Protein AF-J0Q5C5-F1 (afdb_monomer_lite)

pLDDT: mean 94.49, std 5.98, range [61.62, 98.81]

Structure (mmCIF, N/CA/C/O backbone):
data_AF-J0Q5C5-F1
#
_entry.id   AF-J0Q5C5-F1
#
loop_
_atom_site.group_PDB
_atom_site.id
_atom_site.type_symbol
_atom_site.label_atom_id
_atom_site.label_alt_id
_atom_site.label_comp_id
_atom_site.label_asym_id
_atom_site.label_entity_id
_atom_site.label_seq_id
_atom_site.pdbx_PDB_ins_code
_atom_site.Cartn_x
_atom_site.Cartn_y
_atom_site.Cartn_z
_atom_site.occupancy
_atom_site.B_iso_or_equiv
_atom_site.auth_seq_id
_atom_site.auth_comp_id
_atom_site.auth_asym_id
_atom_site.auth_atom_id
_atom_site.pdbx_PDB_model_num
ATOM 1 N N . MET A 1 1 ? -4.356 -4.052 9.124 1.00 96.94 1 MET A N 1
ATOM 2 C CA . MET A 1 1 ? -3.502 -2.857 9.315 1.00 96.94 1 MET A CA 1
ATOM 3 C C . MET A 1 1 ? -2.881 -2.734 10.706 1.00 96.94 1 MET A C 1
ATOM 5 O O . MET A 1 1 ? -1.663 -2.665 10.764 1.00 96.94 1 MET A O 1
ATOM 9 N N . LYS A 1 2 ? -3.628 -2.801 11.826 1.00 97.38 2 LYS A N 1
ATOM 10 C CA . LYS A 1 2 ? -3.072 -2.690 13.205 1.00 97.38 2 LYS A CA 1
ATOM 11 C C . LYS A 1 2 ? -1.843 -3.565 13.509 1.00 97.38 2 LYS A C 1
ATOM 13 O O . LYS A 1 2 ? -0.962 -3.167 14.256 1.00 97.38 2 LYS A O 1
ATOM 18 N N . THR A 1 3 ? -1.766 -4.752 12.915 1.00 97.62 3 THR A N 1
ATOM 19 C CA . THR A 1 3 ? -0.645 -5.694 13.076 1.00 97.62 3 THR A CA 1
ATOM 20 C C . THR A 1 3 ? 0.430 -5.552 11.986 1.00 97.62 3 THR A C 1
ATOM 22 O O . THR A 1 3 ? 1.167 -6.498 11.736 1.00 97.62 3 THR A O 1
ATOM 25 N N . GLY A 1 4 ? 0.454 -4.441 11.245 1.00 98.00 4 GLY A N 1
ATOM 26 C CA . GLY A 1 4 ? 1.375 -4.200 10.126 1.00 98.00 4 GLY A CA 1
ATOM 27 C C . GLY A 1 4 ? 1.037 -4.923 8.818 1.00 98.00 4 GLY A C 1
ATOM 28 O O . GLY A 1 4 ? 1.776 -4.821 7.845 1.00 98.00 4 GLY A O 1
ATOM 29 N N . ARG A 1 5 ? -0.089 -5.640 8.760 1.00 98.25 5 ARG A N 1
ATOM 30 C CA . ARG A 1 5 ? -0.580 -6.261 7.520 1.00 98.25 5 ARG A CA 1
ATOM 31 C C . ARG A 1 5 ? -1.420 -5.276 6.714 1.00 98.25 5 ARG A C 1
ATOM 33 O O . ARG A 1 5 ? -2.272 -4.603 7.308 1.00 98.25 5 ARG A O 1
ATOM 40 N N . ALA A 1 6 ? -1.226 -5.254 5.399 1.00 98.38 6 ALA A N 1
ATOM 41 C CA . ALA A 1 6 ? -2.082 -4.528 4.466 1.00 98.38 6 ALA A CA 1
ATOM 42 C C . ALA A 1 6 ? -3.567 -4.892 4.671 1.00 98.38 6 ALA A C 1
ATOM 44 O O . ALA A 1 6 ? -3.870 -5.999 5.138 1.00 98.38 6 ALA A O 1
ATOM 45 N N . PRO A 1 7 ? -4.503 -3.971 4.392 1.00 98.12 7 PRO A N 1
ATOM 46 C CA . PRO A 1 7 ? -5.903 -4.341 4.248 1.00 98.12 7 PRO A CA 1
ATOM 47 C C . PRO A 1 7 ? -6.077 -5.227 3.007 1.00 98.12 7 PRO A C 1
ATOM 49 O O . PRO A 1 7 ? -5.210 -5.258 2.132 1.00 98.12 7 PRO A O 1
ATOM 52 N N . LEU A 1 8 ? -7.187 -5.958 2.957 1.00 98.38 8 LEU A N 1
ATOM 53 C CA . LEU A 1 8 ? -7.561 -6.744 1.786 1.00 98.38 8 LEU A CA 1
ATOM 54 C C . LEU A 1 8 ? -8.511 -5.923 0.912 1.00 98.38 8 LEU A C 1
ATOM 56 O O . LEU A 1 8 ? -9.338 -5.176 1.439 1.00 98.38 8 LEU A O 1
ATOM 60 N N . ASP A 1 9 ? -8.365 -6.049 -0.401 1.00 97.25 9 ASP A N 1
ATOM 61 C CA . ASP A 1 9 ? -9.315 -5.529 -1.376 1.00 97.25 9 ASP A CA 1
ATOM 62 C C . ASP A 1 9 ? -10.573 -6.414 -1.471 1.00 97.25 9 ASP A C 1
ATOM 64 O O . ASP A 1 9 ? -10.744 -7.385 -0.726 1.00 97.25 9 ASP A O 1
ATOM 68 N N . ALA A 1 10 ? -11.480 -6.057 -2.385 1.00 97.19 10 ALA A N 1
ATOM 69 C CA . ALA A 1 10 ? -12.725 -6.788 -2.614 1.00 97.19 10 ALA A CA 1
ATOM 70 C C . ALA A 1 10 ? -12.507 -8.232 -3.111 1.00 97.19 10 ALA A C 1
ATOM 72 O O . ALA A 1 10 ? -13.387 -9.069 -2.924 1.00 97.19 10 ALA A O 1
ATOM 73 N N . ASP A 1 11 ? -11.331 -8.535 -3.671 1.00 96.25 11 ASP A N 1
ATOM 74 C CA . ASP A 1 11 ? -10.942 -9.866 -4.147 1.00 96.25 11 ASP A CA 1
ATOM 75 C C . ASP A 1 11 ? -10.155 -10.660 -3.090 1.00 96.25 11 ASP A C 1
ATOM 77 O O . ASP A 1 11 ? -9.553 -11.695 -3.392 1.00 96.25 11 ASP A O 1
ATOM 81 N N . ASN A 1 12 ? -10.136 -10.186 -1.839 1.00 97.62 12 ASN A N 1
ATOM 82 C CA . ASN A 1 12 ? -9.397 -10.784 -0.730 1.00 97.62 12 ASN A CA 1
ATOM 83 C C . ASN A 1 12 ? -7.870 -10.815 -0.959 1.00 97.62 12 ASN A C 1
ATOM 85 O O . ASN A 1 12 ? -7.164 -11.653 -0.385 1.00 97.62 12 ASN A O 1
ATOM 89 N N . ARG A 1 13 ? -7.341 -9.896 -1.779 1.00 98.31 13 ARG A N 1
ATOM 90 C CA . ARG A 1 13 ? -5.902 -9.718 -2.012 1.00 98.31 13 ARG A CA 1
ATOM 91 C C . ARG A 1 13 ? -5.362 -8.543 -1.196 1.00 98.31 13 ARG A C 1
ATOM 93 O O . ARG A 1 13 ? -6.073 -7.563 -0.993 1.00 98.31 13 ARG A O 1
ATOM 100 N N . PRO A 1 14 ? -4.113 -8.600 -0.708 1.00 98.31 14 PRO A N 1
ATOM 101 C CA . PRO A 1 14 ? -3.502 -7.462 -0.030 1.00 98.31 14 PRO A CA 1
ATOM 102 C C . PRO A 1 14 ? -3.427 -6.232 -0.942 1.00 98.31 14 PRO A C 1
ATOM 104 O O . PRO A 1 14 ? -2.978 -6.342 -2.081 1.00 98.31 14 PRO A O 1
ATOM 107 N N . ILE A 1 15 ? -3.792 -5.060 -0.419 1.00 98.62 15 ILE A N 1
ATOM 108 C CA . ILE A 1 15 ? -3.451 -3.783 -1.056 1.00 98.62 15 ILE A CA 1
ATOM 109 C C . ILE A 1 15 ? -1.927 -3.645 -1.102 1.00 98.62 15 ILE A C 1
ATOM 111 O O . ILE A 1 15 ? -1.225 -3.900 -0.116 1.00 98.62 15 ILE A O 1
ATOM 115 N N . GLU A 1 16 ? -1.419 -3.221 -2.251 1.00 98.25 16 GLU A N 1
ATOM 116 C CA . GLU A 1 16 ? 0.001 -3.078 -2.529 1.00 98.25 16 GLU A CA 1
ATOM 117 C C . GLU A 1 16 ? 0.442 -1.616 -2.436 1.00 98.25 16 GLU A C 1
ATOM 119 O O . GLU A 1 16 ? -0.342 -0.686 -2.617 1.00 98.25 16 GLU A O 1
ATOM 124 N N . LEU A 1 17 ? 1.721 -1.422 -2.119 1.00 97.75 17 LEU A N 1
ATOM 125 C CA . LEU A 1 17 ? 2.361 -0.113 -2.042 1.00 97.75 17 LEU A CA 1
ATOM 126 C C . LEU A 1 17 ? 3.257 0.063 -3.267 1.00 97.75 17 LEU A C 1
ATOM 128 O O . LEU A 1 17 ? 4.317 -0.557 -3.359 1.00 97.75 17 LEU A O 1
ATOM 132 N N . HIS A 1 18 ? 2.818 0.898 -4.200 1.00 96.75 18 HIS A N 1
ATOM 133 C CA . HIS A 1 18 ? 3.521 1.188 -5.441 1.00 96.75 18 HIS A CA 1
ATOM 134 C C . HIS A 1 18 ? 4.403 2.437 -5.293 1.00 96.75 18 HIS A C 1
ATOM 136 O O . HIS A 1 18 ? 3.939 3.470 -4.814 1.00 96.75 18 HIS A O 1
ATOM 142 N N . HIS A 1 19 ? 5.666 2.356 -5.723 1.00 95.31 19 HIS A N 1
ATOM 143 C CA . HIS A 1 19 ? 6.585 3.500 -5.744 1.00 95.31 19 HIS A CA 1
ATOM 144 C C . HIS A 1 19 ? 6.430 4.277 -7.049 1.00 95.31 19 HIS A C 1
ATOM 146 O O . HIS A 1 19 ? 6.913 3.834 -8.089 1.00 95.31 19 HIS A O 1
ATOM 152 N N . MET A 1 20 ? 5.853 5.476 -6.970 1.00 94.00 20 MET A N 1
ATOM 153 C CA . MET A 1 20 ? 5.510 6.287 -8.147 1.00 94.00 20 MET A CA 1
ATOM 154 C C . MET A 1 20 ? 6.731 6.697 -8.982 1.00 94.00 20 MET A C 1
ATOM 156 O O . MET A 1 20 ? 6.642 6.844 -10.194 1.00 94.00 20 MET A O 1
ATOM 160 N N . LEU A 1 21 ? 7.875 6.905 -8.322 1.00 92.38 21 LEU A N 1
ATOM 161 C CA . LEU A 1 21 ? 9.135 7.316 -8.956 1.00 92.38 21 LEU A CA 1
ATOM 162 C C . LEU A 1 21 ? 10.184 6.199 -8.977 1.00 92.38 21 LEU A C 1
ATOM 164 O O . LEU A 1 21 ? 11.316 6.436 -9.380 1.00 92.38 21 LEU A O 1
ATOM 168 N N . GLN A 1 22 ? 9.833 5.000 -8.498 1.00 90.12 22 GLN A N 1
ATOM 169 C CA . GLN A 1 22 ? 10.731 3.839 -8.419 1.00 90.12 22 GLN A CA 1
ATOM 170 C C . GLN A 1 22 ? 12.086 4.082 -7.732 1.00 90.12 22 GLN A C 1
ATOM 172 O O . GLN A 1 22 ? 13.073 3.395 -8.002 1.00 90.12 22 GLN A O 1
ATOM 177 N N . ILE A 1 23 ? 12.115 5.037 -6.809 1.00 90.56 23 ILE A N 1
ATOM 178 C CA . ILE A 1 23 ? 13.239 5.324 -5.920 1.00 90.56 23 ILE A CA 1
ATOM 179 C C . ILE A 1 23 ? 12.818 5.051 -4.480 1.00 90.56 23 ILE A C 1
ATOM 181 O O . ILE A 1 23 ? 11.632 5.138 -4.156 1.00 90.56 23 ILE A O 1
ATOM 185 N N . HIS A 1 24 ? 13.794 4.753 -3.626 1.00 87.50 24 HIS A N 1
ATOM 186 C CA . HIS A 1 24 ? 13.565 4.370 -2.234 1.00 87.50 24 HIS A CA 1
ATOM 187 C C . HIS A 1 24 ? 12.679 5.355 -1.447 1.00 87.50 24 HIS A C 1
ATOM 189 O O . HIS A 1 24 ? 11.675 4.944 -0.875 1.00 87.50 24 HIS A O 1
ATOM 195 N N . ASP A 1 25 ? 13.001 6.651 -1.488 1.00 87.44 25 ASP A N 1
ATOM 196 C CA . ASP A 1 25 ? 12.317 7.693 -0.702 1.00 87.44 25 ASP A CA 1
ATOM 197 C C . ASP A 1 25 ? 11.222 8.432 -1.498 1.00 87.44 25 ASP A C 1
ATOM 199 O O . ASP A 1 25 ? 10.878 9.582 -1.218 1.00 87.44 25 ASP A O 1
ATOM 203 N N . GLY A 1 26 ? 10.696 7.791 -2.545 1.00 90.50 26 GLY A N 1
ATOM 204 C CA . GLY A 1 26 ? 9.691 8.375 -3.429 1.00 90.50 26 GLY A CA 1
ATOM 205 C C . GLY A 1 26 ? 8.260 8.318 -2.870 1.00 90.50 26 GLY A C 1
ATOM 206 O O . GLY A 1 26 ? 7.970 7.560 -1.943 1.00 90.50 26 GLY A O 1
ATOM 207 N N . PRO A 1 27 ? 7.319 9.076 -3.465 1.00 94.94 27 PRO A N 1
ATOM 208 C CA . PRO A 1 27 ? 5.900 8.958 -3.143 1.00 94.94 27 PRO A CA 1
ATOM 209 C C . PRO A 1 27 ? 5.372 7.531 -3.350 1.00 94.94 27 PRO A C 1
ATOM 211 O O . PRO A 1 27 ? 5.705 6.870 -4.339 1.00 94.94 27 PRO A O 1
ATOM 214 N N . ILE A 1 28 ? 4.498 7.094 -2.439 1.00 97.06 28 ILE A N 1
ATOM 215 C CA . ILE A 1 28 ? 3.846 5.779 -2.462 1.00 97.06 28 ILE A CA 1
ATOM 216 C C . ILE A 1 28 ? 2.354 5.931 -2.760 1.00 97.06 28 ILE A C 1
ATOM 218 O O . ILE A 1 28 ? 1.678 6.751 -2.136 1.00 97.06 28 ILE A O 1
ATOM 222 N N . ALA A 1 29 ? 1.837 5.085 -3.648 1.00 97.56 29 ALA A N 1
ATOM 223 C CA . ALA A 1 29 ? 0.408 4.892 -3.861 1.00 97.56 29 ALA A CA 1
ATOM 224 C C . ALA A 1 29 ? -0.054 3.536 -3.309 1.00 97.56 29 ALA A C 1
ATOM 226 O O . ALA A 1 29 ? 0.614 2.520 -3.488 1.00 97.56 29 ALA A O 1
ATOM 227 N N . GLU A 1 30 ? -1.213 3.524 -2.653 1.00 98.25 30 GLU A N 1
ATOM 228 C CA . GLU A 1 30 ? -1.929 2.296 -2.299 1.00 98.25 30 GLU A CA 1
ATOM 229 C C . GLU A 1 30 ? -2.750 1.851 -3.518 1.00 98.25 30 GLU A C 1
ATOM 231 O O . GLU A 1 30 ? -3.618 2.596 -3.974 1.00 98.25 30 GLU A O 1
ATOM 236 N N . VAL A 1 31 ? -2.475 0.664 -4.061 1.00 98.31 31 VAL A N 1
ATOM 237 C CA . VAL A 1 31 ? -3.140 0.131 -5.264 1.00 98.31 31 VAL A CA 1
ATOM 238 C C . VAL A 1 31 ? -3.592 -1.311 -5.051 1.00 98.31 31 VAL A C 1
ATOM 240 O O . VAL A 1 31 ? -3.042 -2.029 -4.217 1.00 98.31 31 VAL A O 1
ATOM 243 N N . THR A 1 32 ? -4.601 -1.761 -5.796 1.00 98.50 32 THR A N 1
ATOM 244 C CA . THR A 1 32 ? -4.968 -3.183 -5.782 1.00 98.50 32 THR A CA 1
ATOM 245 C C . THR A 1 32 ? -3.908 -4.004 -6.507 1.00 98.50 32 THR A C 1
ATOM 247 O O . THR A 1 32 ? -3.263 -3.526 -7.443 1.00 98.50 32 THR A O 1
ATOM 250 N N . ASN A 1 33 ? -3.765 -5.269 -6.115 1.00 97.88 33 ASN A N 1
ATOM 251 C CA . ASN A 1 33 ? -2.885 -6.201 -6.816 1.00 97.88 33 ASN A CA 1
ATOM 252 C C . ASN A 1 33 ? -3.306 -6.374 -8.290 1.00 97.88 33 ASN A C 1
ATOM 254 O O . ASN A 1 33 ? -2.455 -6.453 -9.173 1.00 97.88 33 ASN A O 1
ATOM 258 N N . ALA A 1 34 ? -4.615 -6.374 -8.576 1.00 97.88 34 ALA A N 1
ATOM 259 C CA . ALA A 1 34 ? -5.124 -6.435 -9.946 1.00 97.88 34 ALA A CA 1
ATOM 260 C C . ALA A 1 34 ? -4.648 -5.237 -10.785 1.00 97.88 34 ALA A C 1
ATOM 262 O O . ALA A 1 34 ? -4.068 -5.434 -11.850 1.00 97.88 34 ALA A O 1
ATOM 263 N N . PHE A 1 35 ? -4.798 -4.012 -10.265 1.00 98.25 35 PHE A N 1
ATOM 264 C CA . PHE A 1 35 ? -4.336 -2.796 -10.937 1.00 98.25 35 PHE A CA 1
ATOM 265 C C . PHE A 1 35 ? -2.820 -2.813 -11.161 1.00 98.25 35 PHE A C 1
ATOM 267 O O . PHE A 1 35 ? -2.349 -2.499 -12.253 1.00 98.25 35 PHE A O 1
ATOM 274 N N . HIS A 1 36 ? -2.051 -3.203 -10.140 1.00 97.19 36 HIS A N 1
ATOM 275 C CA . HIS A 1 36 ? -0.593 -3.223 -10.225 1.00 97.19 36 HIS A CA 1
ATOM 276 C C . HIS A 1 36 ? -0.094 -4.168 -11.325 1.00 97.19 36 HIS A C 1
ATOM 278 O O . HIS A 1 36 ? 0.834 -3.825 -12.055 1.00 97.19 36 HIS A O 1
ATOM 284 N N . ASN A 1 37 ? -0.741 -5.327 -11.477 1.00 96.12 37 ASN A N 1
ATOM 285 C CA . ASN A 1 37 ? -0.399 -6.304 -12.506 1.00 96.12 37 ASN A CA 1
ATOM 286 C C . ASN A 1 37 ? -0.890 -5.893 -13.900 1.00 96.12 37 ASN A C 1
ATOM 288 O O . ASN A 1 37 ? -0.119 -5.964 -14.856 1.00 96.12 37 ASN A O 1
ATOM 292 N N . GLU A 1 38 ? -2.146 -5.457 -14.026 1.00 97.50 38 GLU A N 1
ATOM 293 C CA . GLU A 1 38 ? -2.748 -5.075 -15.312 1.00 97.50 38 GLU A CA 1
ATOM 294 C C . GLU A 1 38 ? -1.990 -3.916 -15.965 1.00 97.50 38 GLU A C 1
ATOM 296 O O . GLU A 1 38 ? -1.662 -3.967 -17.150 1.00 97.50 38 GLU A O 1
ATOM 301 N N . TYR A 1 39 ? -1.642 -2.901 -15.175 1.00 96.69 39 TYR A N 1
ATOM 302 C CA . TYR A 1 39 ? -0.997 -1.686 -15.665 1.00 96.69 39 TYR A CA 1
ATOM 303 C C . TYR A 1 39 ? 0.515 -1.673 -15.434 1.00 96.69 39 TYR A C 1
ATOM 305 O O . TYR A 1 39 ? 1.131 -0.612 -15.526 1.00 96.69 39 TYR A O 1
ATOM 313 N N . ASN A 1 40 ? 1.133 -2.830 -15.165 1.00 93.31 40 ASN A N 1
ATOM 314 C CA . ASN A 1 40 ? 2.541 -2.940 -14.779 1.00 93.31 40 ASN A CA 1
ATOM 315 C C . ASN A 1 40 ? 3.483 -2.150 -15.707 1.00 93.31 40 ASN A C 1
ATOM 317 O O . ASN A 1 40 ? 4.326 -1.406 -15.221 1.00 93.31 40 ASN A O 1
ATOM 321 N N . SER A 1 41 ? 3.330 -2.261 -17.028 1.00 92.25 41 SER A N 1
ATOM 322 C CA . SER A 1 41 ? 4.182 -1.556 -18.002 1.00 92.25 41 SER A CA 1
ATOM 323 C C . SER A 1 41 ? 3.963 -0.041 -18.060 1.00 92.25 41 SER A C 1
ATOM 325 O O . SER A 1 41 ? 4.829 0.675 -18.550 1.00 92.25 41 SER A O 1
ATOM 327 N N . VAL A 1 42 ? 2.814 0.446 -17.590 1.00 94.31 42 VAL A N 1
ATOM 328 C CA . VAL A 1 42 ? 2.447 1.868 -17.605 1.00 94.31 42 VAL A CA 1
ATOM 329 C C . VAL A 1 42 ? 2.939 2.566 -16.341 1.00 94.31 42 VAL A C 1
ATOM 331 O O . VAL A 1 42 ? 3.433 3.687 -16.408 1.00 94.31 42 VAL A O 1
ATOM 334 N N . ILE A 1 43 ? 2.807 1.912 -15.186 1.00 94.38 43 ILE A N 1
ATOM 335 C CA . ILE A 1 43 ? 3.110 2.523 -13.883 1.00 94.38 43 ILE A CA 1
ATOM 336 C C . ILE A 1 43 ? 4.572 2.344 -13.459 1.00 94.38 43 ILE A C 1
ATOM 338 O O . ILE A 1 43 ? 5.045 3.039 -12.565 1.00 94.38 43 ILE A O 1
ATOM 342 N N . HIS A 1 44 ? 5.317 1.445 -14.106 1.00 92.50 44 HIS A N 1
ATOM 343 C CA . HIS A 1 44 ? 6.745 1.276 -13.862 1.00 92.50 44 HIS A CA 1
ATOM 344 C C . HIS A 1 44 ? 7.577 2.097 -14.859 1.00 92.50 44 HIS A C 1
ATOM 346 O O . HIS A 1 44 ? 7.774 1.684 -15.997 1.00 92.50 44 HIS A O 1
ATOM 352 N N . ILE A 1 45 ? 8.070 3.261 -14.418 1.00 90.25 45 ILE A N 1
ATOM 353 C CA . ILE A 1 45 ? 8.751 4.238 -15.288 1.00 90.25 45 ILE A CA 1
ATOM 354 C C . ILE A 1 45 ? 10.160 3.822 -15.747 1.00 90.25 45 ILE A C 1
ATOM 356 O O . ILE A 1 45 ? 10.596 4.250 -16.815 1.00 90.25 45 ILE A O 1
ATOM 360 N N . ASN A 1 46 ? 10.877 2.999 -14.977 1.00 87.81 46 ASN A N 1
ATOM 361 C CA . ASN A 1 46 ? 12.189 2.488 -15.366 1.00 87.81 46 ASN A CA 1
ATOM 362 C C . ASN A 1 46 ? 12.033 1.182 -16.152 1.00 87.81 46 ASN A C 1
ATOM 364 O O . ASN A 1 46 ? 11.206 0.333 -15.805 1.00 87.81 46 ASN A O 1
ATOM 368 N N . PRO A 1 47 ? 12.872 0.964 -17.177 1.00 81.50 47 PRO A N 1
ATOM 369 C CA . PRO A 1 47 ? 12.889 -0.293 -17.900 1.00 81.50 47 PRO A CA 1
ATOM 370 C C . PRO A 1 47 ? 13.422 -1.424 -17.012 1.00 81.50 47 PRO A C 1
ATOM 372 O O . PRO A 1 47 ? 14.305 -1.226 -16.177 1.00 81.50 47 PRO A O 1
ATOM 375 N N . ASN A 1 48 ? 12.957 -2.650 -17.272 1.00 77.12 48 ASN A N 1
ATOM 376 C CA . ASN A 1 48 ? 13.347 -3.861 -16.529 1.00 77.12 48 ASN A CA 1
ATOM 377 C C . ASN A 1 48 ? 14.857 -4.177 -16.578 1.00 77.12 48 ASN A C 1
ATOM 379 O O . ASN A 1 48 ? 15.336 -5.035 -15.841 1.00 77.12 48 ASN A O 1
ATOM 383 N N . THR A 1 49 ? 15.612 -3.503 -17.446 1.00 83.69 49 THR A N 1
ATOM 384 C CA . THR A 1 49 ? 17.070 -3.622 -17.571 1.00 83.69 49 THR A CA 1
ATOM 385 C C . THR A 1 49 ? 17.842 -2.768 -16.562 1.00 83.69 49 THR A C 1
ATOM 387 O O . THR A 1 49 ? 19.046 -2.958 -16.417 1.00 83.69 49 THR A O 1
ATOM 390 N N . MET A 1 50 ? 17.182 -1.839 -15.860 1.00 78.44 50 MET A N 1
ATOM 391 C CA . MET A 1 50 ? 17.829 -0.798 -15.048 1.00 78.44 50 MET A CA 1
ATOM 392 C C . MET A 1 50 ? 17.873 -1.112 -13.544 1.00 78.44 50 MET A C 1
ATOM 394 O O . MET A 1 50 ? 17.985 -0.203 -12.728 1.00 78.44 50 MET A O 1
ATOM 398 N N . GLY A 1 51 ? 17.782 -2.389 -13.160 1.00 78.81 51 GLY A N 1
ATOM 399 C CA . GLY A 1 51 ? 17.769 -2.795 -11.752 1.00 78.81 51 GLY A CA 1
ATOM 400 C C . GLY A 1 51 ? 16.641 -2.143 -10.933 1.00 78.81 51 GLY A C 1
ATOM 401 O O . GLY A 1 51 ? 15.759 -1.471 -11.457 1.00 78.81 51 GLY A O 1
ATOM 402 N N . SER A 1 52 ? 16.638 -2.372 -9.620 1.00 84.75 52 SER A N 1
ATOM 403 C CA . SER A 1 52 ? 15.680 -1.739 -8.705 1.00 84.75 52 SER A 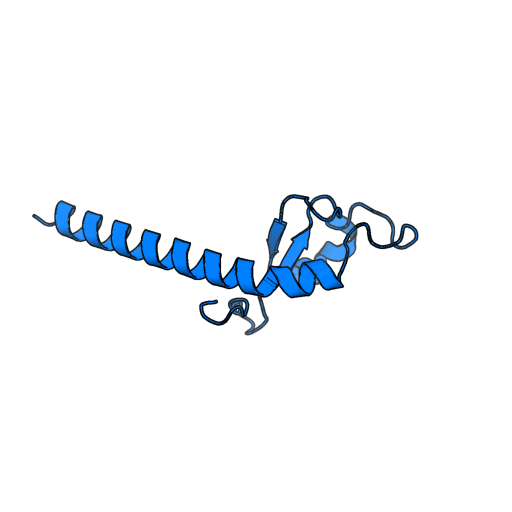CA 1
ATOM 404 C C . SER A 1 52 ? 16.324 -0.518 -8.055 1.00 84.75 52 SER A C 1
ATOM 406 O O . SER A 1 52 ? 17.310 -0.672 -7.340 1.00 84.75 52 SER A O 1
ATOM 408 N N . GLY A 1 53 ? 15.736 0.670 -8.224 1.00 88.06 53 GLY A 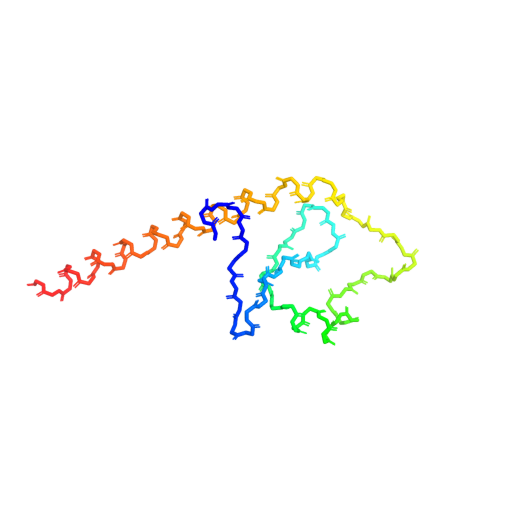N 1
ATOM 409 C CA . GLY A 1 53 ? 16.081 1.868 -7.436 1.00 88.06 53 GLY A CA 1
ATOM 410 C C . GLY A 1 53 ? 15.571 1.820 -5.987 1.00 88.06 53 GLY A C 1
ATOM 411 O O . GLY A 1 53 ? 15.732 2.772 -5.224 1.00 88.06 53 GLY A O 1
ATOM 412 N N . ILE A 1 54 ? 14.931 0.710 -5.613 1.00 91.31 54 ILE A N 1
ATOM 413 C CA . ILE A 1 54 ? 14.363 0.444 -4.296 1.00 91.31 54 ILE A CA 1
ATOM 414 C C . ILE A 1 54 ? 15.205 -0.634 -3.617 1.00 91.31 54 ILE A C 1
ATOM 416 O O . ILE A 1 54 ? 15.339 -1.743 -4.149 1.00 91.31 54 ILE A O 1
ATOM 420 N N . ASP A 1 55 ? 15.692 -0.333 -2.416 1.00 93.19 55 ASP A N 1
ATOM 421 C CA . ASP A 1 55 ? 16.187 -1.341 -1.481 1.00 93.19 55 ASP A CA 1
ATOM 422 C C . ASP A 1 55 ? 14.995 -2.122 -0.904 1.00 93.19 55 ASP A C 1
ATOM 424 O O . ASP A 1 55 ? 14.187 -1.597 -0.126 1.00 93.19 55 ASP A O 1
ATOM 428 N N . ARG A 1 56 ? 14.863 -3.381 -1.331 1.00 92.25 56 ARG A N 1
ATOM 429 C CA . ARG A 1 56 ? 13.731 -4.245 -0.972 1.00 92.25 56 ARG A CA 1
ATOM 430 C C . ARG A 1 56 ? 13.749 -4.644 0.500 1.00 92.25 56 ARG A C 1
ATOM 432 O O . ARG A 1 56 ? 12.684 -4.721 1.105 1.00 92.25 56 ARG A O 1
ATOM 439 N N . ASP A 1 57 ? 14.925 -4.815 1.091 1.00 95.31 57 ASP A N 1
ATOM 440 C CA . ASP A 1 57 ? 15.061 -5.226 2.486 1.00 95.31 57 ASP A CA 1
ATOM 441 C C . ASP A 1 57 ? 14.667 -4.089 3.432 1.00 95.31 57 ASP A C 1
ATOM 443 O O . ASP A 1 57 ? 13.991 -4.305 4.444 1.00 95.31 57 ASP A O 1
ATOM 447 N N . ILE A 1 58 ? 15.069 -2.854 3.112 1.00 95.06 58 ILE A N 1
ATOM 448 C CA . ILE A 1 58 ? 14.633 -1.676 3.869 1.00 95.06 58 ILE A CA 1
ATOM 449 C C . ILE A 1 58 ? 13.125 -1.478 3.695 1.00 95.06 58 ILE A C 1
ATOM 451 O O . ILE A 1 58 ? 12.420 -1.270 4.689 1.00 95.06 58 ILE A O 1
ATOM 455 N N . PHE A 1 59 ? 12.614 -1.601 2.468 1.00 95.75 59 PHE A N 1
ATOM 456 C CA . PHE A 1 59 ? 11.186 -1.466 2.196 1.00 95.75 59 PHE A CA 1
ATOM 457 C C . PHE A 1 59 ? 10.345 -2.499 2.958 1.00 95.75 59 PHE A C 1
ATOM 459 O O . PHE A 1 59 ? 9.346 -2.143 3.587 1.00 95.75 59 PHE A O 1
ATOM 466 N N . ASP A 1 60 ? 10.770 -3.761 2.984 1.00 95.94 60 ASP A N 1
ATOM 467 C CA . ASP A 1 60 ? 10.071 -4.834 3.689 1.00 95.94 60 ASP A CA 1
ATOM 468 C C . ASP A 1 60 ? 10.042 -4.615 5.207 1.00 95.94 60 ASP A C 1
ATOM 470 O O . ASP A 1 60 ? 9.033 -4.911 5.852 1.00 95.94 60 ASP A O 1
ATOM 474 N N . ARG A 1 61 ? 11.098 -4.025 5.785 1.00 97.25 61 ARG A N 1
ATOM 475 C CA . ARG A 1 61 ? 11.117 -3.611 7.201 1.00 97.25 61 ARG A CA 1
ATOM 476 C C . ARG A 1 61 ? 10.244 -2.388 7.479 1.00 97.25 61 ARG A C 1
ATOM 478 O O . ARG A 1 61 ? 9.721 -2.243 8.588 1.00 97.25 61 ARG A O 1
ATOM 485 N N . TRP A 1 62 ? 10.100 -1.491 6.509 1.00 97.38 62 TRP A N 1
ATOM 486 C CA . TRP A 1 62 ? 9.307 -0.269 6.638 1.00 97.38 62 TRP A CA 1
ATOM 487 C C . TRP A 1 62 ? 7.801 -0.516 6.463 1.00 97.38 62 TRP A C 1
ATOM 489 O O . TRP A 1 62 ? 6.996 0.012 7.235 1.00 97.38 62 TRP A O 1
ATOM 499 N N . ARG A 1 63 ? 7.407 -1.367 5.510 1.00 97.62 63 ARG A N 1
ATOM 500 C CA . ARG A 1 63 ? 6.009 -1.624 5.122 1.00 97.62 63 ARG A CA 1
ATOM 501 C C . ARG A 1 63 ? 5.068 -1.950 6.298 1.00 97.62 63 ARG A C 1
ATOM 503 O O . ARG A 1 63 ? 3.962 -1.407 6.324 1.00 97.62 63 ARG A O 1
ATOM 510 N N . PRO A 1 64 ? 5.444 -2.760 7.308 1.00 98.50 64 PRO A N 1
ATOM 511 C CA . PRO A 1 64 ? 4.580 -2.990 8.465 1.00 98.50 64 PRO A CA 1
ATOM 512 C C . PRO A 1 64 ? 4.294 -1.721 9.272 1.00 98.50 64 PRO A C 1
ATOM 514 O O . PRO A 1 64 ? 3.165 -1.521 9.722 1.00 98.50 64 PRO A O 1
ATOM 517 N N . LYS A 1 65 ? 5.292 -0.841 9.420 1.00 98.38 65 LYS A N 1
ATOM 518 C CA . LYS A 1 65 ? 5.147 0.430 10.143 1.00 98.38 65 LYS A CA 1
ATOM 519 C C . LYS A 1 65 ? 4.200 1.367 9.404 1.00 98.38 65 LYS A C 1
ATOM 521 O O . LYS A 1 65 ? 3.337 1.968 10.039 1.00 98.38 65 LYS A O 1
ATOM 526 N N . TYR A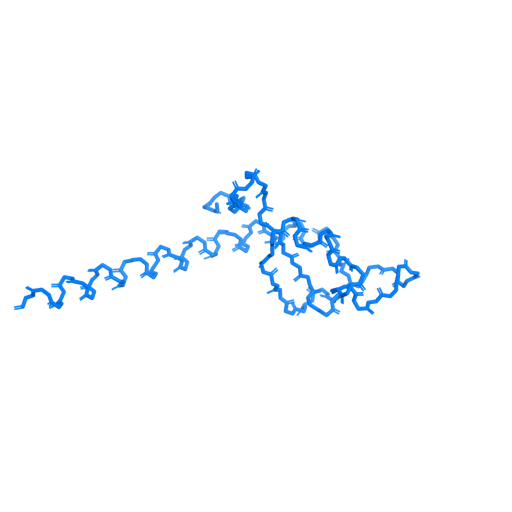 1 66 ? 4.307 1.424 8.074 1.00 98.06 66 TYR A N 1
ATOM 527 C CA . TYR A 1 66 ? 3.365 2.163 7.237 1.00 98.06 66 TYR A CA 1
ATOM 528 C C . TYR A 1 66 ? 1.921 1.746 7.537 1.00 98.06 66 TYR A C 1
ATOM 530 O O . TYR A 1 66 ? 1.104 2.578 7.923 1.00 98.06 66 TYR A O 1
ATOM 538 N N . TRP A 1 67 ? 1.608 0.448 7.462 1.00 98.62 67 TRP A N 1
ATOM 539 C CA . TRP A 1 67 ? 0.240 -0.028 7.686 1.00 98.62 67 TRP A CA 1
ATOM 540 C C . TRP A 1 67 ? -0.265 0.192 9.112 1.00 98.62 67 TRP A C 1
A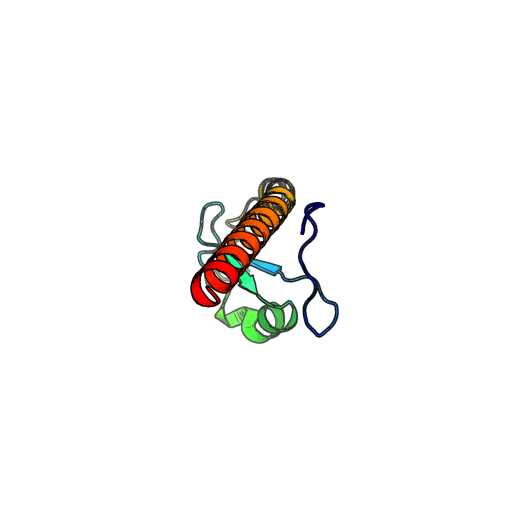TOM 542 O O . TRP A 1 67 ? -1.449 0.473 9.304 1.00 98.62 67 TRP A O 1
ATOM 552 N N . GLN A 1 68 ? 0.608 0.091 10.115 1.00 98.81 68 GLN A N 1
ATOM 553 C CA . GLN A 1 68 ? 0.255 0.442 11.492 1.00 98.81 68 GLN A CA 1
ATOM 554 C C . GLN A 1 68 ? -0.127 1.916 11.608 1.00 98.81 68 GLN A C 1
ATOM 556 O O . GLN A 1 68 ? -1.132 2.237 12.238 1.00 98.81 68 GLN A O 1
ATOM 561 N N . GLU A 1 69 ? 0.633 2.804 10.972 1.00 98.44 69 GLU A N 1
ATOM 562 C CA . GLU A 1 69 ? 0.352 4.236 10.992 1.00 98.44 69 GLU A CA 1
ATOM 563 C C . GLU A 1 69 ? -0.933 4.578 10.230 1.00 98.44 69 GLU A C 1
ATOM 565 O O . GLU A 1 69 ? -1.771 5.330 10.730 1.00 98.44 69 GLU A O 1
ATOM 570 N N . ARG A 1 70 ? -1.176 3.945 9.074 1.00 98.19 70 ARG A N 1
ATOM 571 C CA . ARG A 1 70 ? -2.451 4.096 8.349 1.00 98.19 70 ARG A CA 1
ATOM 572 C C . ARG A 1 70 ? -3.654 3.680 9.192 1.00 98.19 70 ARG A C 1
ATOM 574 O O . ARG A 1 70 ? -4.663 4.382 9.167 1.00 98.19 70 ARG A O 1
ATOM 581 N N . ALA A 1 71 ? -3.547 2.602 9.976 1.00 98.38 71 ALA A N 1
ATOM 582 C CA . ALA A 1 71 ? -4.608 2.209 10.907 1.00 98.38 71 ALA A CA 1
ATOM 583 C C . ALA A 1 71 ? -4.914 3.317 11.925 1.00 98.38 71 ALA A C 1
ATOM 585 O O . ALA A 1 71 ? -6.074 3.699 12.066 1.00 98.38 71 ALA A O 1
ATOM 586 N N . LYS A 1 72 ? -3.880 3.884 12.566 1.00 98.50 72 LYS A N 1
ATOM 587 C CA . LYS A 1 72 ? -4.046 4.970 13.546 1.00 98.50 72 LYS A CA 1
ATOM 588 C C . LYS A 1 72 ? -4.726 6.191 12.935 1.00 98.50 72 LYS A C 1
ATOM 590 O O . LYS A 1 72 ? -5.668 6.714 13.519 1.00 98.50 72 LYS A O 1
ATOM 595 N N . ILE A 1 73 ? -4.287 6.613 11.746 1.00 98.12 73 ILE A N 1
ATOM 596 C CA . ILE A 1 73 ? -4.868 7.760 11.033 1.00 98.12 73 ILE A CA 1
ATOM 597 C C . ILE A 1 73 ? -6.354 7.523 10.744 1.00 98.12 73 ILE A C 1
ATOM 599 O O . ILE A 1 73 ? -7.169 8.428 10.911 1.00 98.12 73 ILE A O 1
ATOM 603 N N . ILE A 1 74 ? -6.722 6.320 10.298 1.00 97.44 74 ILE A N 1
ATOM 604 C CA . ILE A 1 74 ? -8.119 5.977 10.006 1.00 97.44 74 ILE A CA 1
ATOM 605 C C . ILE A 1 74 ? -8.954 5.955 11.288 1.00 97.44 74 ILE A C 1
ATOM 607 O O . ILE A 1 74 ? -10.043 6.521 11.303 1.00 97.44 74 ILE A O 1
ATOM 611 N N . GLU A 1 75 ? -8.446 5.352 12.362 1.00 97.75 75 GLU A N 1
ATOM 612 C CA . GLU A 1 75 ? -9.124 5.334 13.662 1.00 97.75 75 GLU A CA 1
ATOM 613 C C . GLU A 1 75 ? -9.362 6.745 14.199 1.00 97.75 75 GLU A C 1
ATOM 615 O O . GLU A 1 75 ? -10.462 7.046 14.657 1.00 97.75 75 GLU A O 1
ATOM 620 N N . GLU A 1 76 ? -8.373 7.630 14.087 1.00 98.25 76 GLU A N 1
ATOM 621 C CA . GLU A 1 76 ? -8.513 9.017 14.521 1.00 98.25 76 GLU A CA 1
ATOM 622 C C . GLU A 1 76 ? -9.539 9.777 13.673 1.00 98.25 76 GLU A C 1
ATOM 624 O O . GLU A 1 76 ? -10.440 10.424 14.205 1.00 98.25 76 GLU A O 1
ATOM 629 N N . LYS A 1 77 ? -9.500 9.606 12.345 1.00 97.94 77 LYS A N 1
ATOM 630 C CA . LYS A 1 77 ? -10.523 10.161 11.445 1.00 97.94 77 LYS A CA 1
ATOM 631 C C . LYS A 1 77 ? -11.929 9.666 11.789 1.00 97.94 77 LYS A C 1
ATOM 633 O O . LYS A 1 77 ? -12.882 10.437 11.700 1.00 97.94 77 LYS A O 1
ATOM 638 N N . MET A 1 78 ? -12.077 8.398 12.174 1.00 97.38 78 MET A N 1
ATOM 639 C CA . MET A 1 78 ? -13.368 7.833 12.575 1.00 97.38 78 MET A CA 1
ATOM 640 C C . MET A 1 78 ? -13.882 8.448 13.879 1.00 97.38 78 MET A C 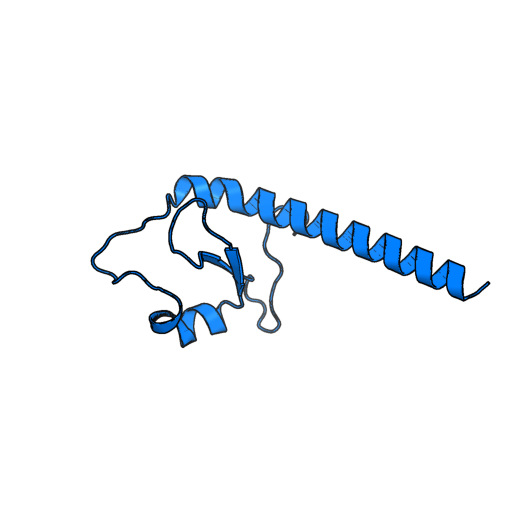1
ATOM 642 O O . MET A 1 78 ? -15.067 8.773 13.951 1.00 97.38 78 MET A O 1
ATOM 646 N N . LYS A 1 79 ? -13.011 8.667 14.873 1.00 97.69 79 LYS A N 1
ATOM 647 C CA . LYS A 1 79 ? -13.380 9.351 16.124 1.00 97.69 79 LYS A CA 1
ATOM 648 C C . LYS A 1 79 ? -13.831 10.785 15.871 1.00 97.69 79 LYS A C 1
ATOM 650 O O . LYS A 1 79 ? -14.899 11.166 16.336 1.00 97.69 79 LYS A O 1
ATOM 655 N N . LEU A 1 80 ? -13.069 11.543 15.080 1.00 97.31 80 LEU A N 1
ATOM 656 C CA . LEU A 1 80 ? -13.417 12.922 14.721 1.00 97.31 80 LEU A CA 1
ATOM 657 C C . LEU A 1 80 ? -14.762 12.987 13.988 1.00 97.31 80 LEU A C 1
ATOM 659 O O . LEU A 1 80 ? -15.608 13.818 14.305 1.00 97.31 80 LEU A O 1
ATOM 663 N N . LYS A 1 81 ? -15.004 12.060 13.052 1.00 96.56 81 LYS A N 1
ATOM 664 C CA . LYS A 1 81 ? -16.290 11.962 12.350 1.00 96.56 81 LYS A CA 1
ATOM 665 C C . LYS A 1 81 ? -17.445 11.633 13.302 1.00 96.56 81 LYS A C 1
ATOM 667 O O . LYS A 1 81 ? -18.537 12.172 13.141 1.00 96.56 81 LYS A O 1
ATOM 672 N N . GLN A 1 82 ? -17.222 10.753 14.278 1.00 96.12 82 GLN A N 1
ATOM 673 C CA . GLN A 1 82 ? -18.226 10.419 15.288 1.00 96.12 82 GLN A CA 1
ATOM 674 C C . GLN A 1 82 ? -18.528 11.619 16.189 1.00 96.12 82 GLN A C 1
ATOM 676 O O . GLN A 1 82 ? -19.697 11.907 16.427 1.00 96.12 82 GLN A O 1
ATOM 681 N N . GLN A 1 83 ? -17.501 12.341 16.638 1.00 96.31 83 GLN A N 1
ATOM 682 C CA . GLN A 1 83 ? -17.660 13.556 17.430 1.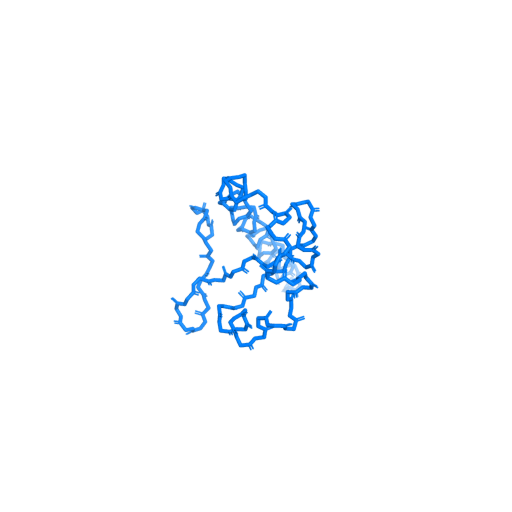00 96.31 83 GLN A CA 1
ATOM 683 C C . GLN A 1 83 ? -18.476 14.610 16.670 1.00 96.31 83 GLN A C 1
ATOM 685 O O . GLN A 1 83 ? -19.497 15.063 17.177 1.00 96.31 83 GLN A O 1
ATOM 690 N N . GLN A 1 84 ? -18.100 14.907 15.423 1.00 96.75 84 GLN A N 1
ATOM 691 C CA . GLN A 1 84 ? -18.817 15.865 14.579 1.00 96.75 84 GLN A CA 1
ATOM 692 C C . GLN A 1 84 ? -20.289 15.470 14.374 1.00 96.75 84 GLN A C 1
ATOM 694 O O . GLN A 1 84 ? -21.180 16.314 14.369 1.00 96.75 84 GLN A O 1
ATOM 699 N N . PHE A 1 85 ? -20.569 14.175 14.213 1.00 96.31 85 PHE A N 1
ATOM 700 C CA . PHE A 1 85 ? -21.941 13.684 14.097 1.00 96.31 85 PHE A CA 1
ATOM 701 C C . PHE A 1 85 ? -22.759 13.880 15.380 1.00 96.31 85 PHE A C 1
ATOM 703 O O . PHE A 1 85 ? -23.949 14.174 15.292 1.00 96.31 85 PHE A O 1
ATOM 710 N N . MET A 1 86 ? -22.144 13.706 16.554 1.00 96.12 86 MET A N 1
ATOM 711 C CA . MET A 1 86 ? -22.806 13.938 17.840 1.00 96.12 86 MET A CA 1
ATOM 712 C C . MET A 1 86 ? -23.058 15.430 18.084 1.00 96.12 86 MET A C 1
ATOM 714 O O . MET A 1 86 ? -24.140 15.781 18.539 1.00 96.12 86 MET A O 1
ATOM 718 N N . GLU A 1 87 ? -22.103 16.296 17.731 1.00 95.56 87 GLU A N 1
ATOM 719 C CA . GLU A 1 87 ? -22.234 17.757 17.833 1.00 95.56 87 GLU A CA 1
ATOM 720 C C . GLU A 1 87 ? -23.344 18.299 16.922 1.00 95.56 87 GLU A C 1
ATOM 722 O O . GLU A 1 87 ? -24.144 19.113 17.357 1.00 95.56 87 GLU A O 1
ATOM 727 N N . ASN A 1 88 ? -23.461 17.792 15.690 1.00 93.19 88 ASN A N 1
ATOM 728 C CA . ASN A 1 88 ? -24.485 18.230 14.731 1.00 93.19 88 ASN A CA 1
ATOM 729 C C . ASN A 1 88 ? -25.909 17.715 15.031 1.00 93.19 88 ASN A C 1
ATOM 731 O O . ASN A 1 88 ? -26.841 18.034 14.292 1.00 93.19 88 ASN A O 1
ATOM 735 N N . LYS A 1 89 ? -26.076 16.844 16.033 1.00 86.06 89 LYS A N 1
ATOM 736 C CA . LYS A 1 89 ? -27.374 16.285 16.449 1.00 86.06 89 LYS A CA 1
ATOM 737 C C . LYS A 1 89 ? -27.968 16.961 17.689 1.00 86.06 89 LYS A C 1
ATOM 739 O O . LYS A 1 89 ? -29.114 16.654 18.021 1.00 86.06 89 LYS A O 1
ATOM 744 N N . LEU A 1 90 ? -27.187 17.799 18.368 1.00 61.62 90 LEU A N 1
ATOM 745 C CA . LEU A 1 90 ? -27.592 18.631 19.503 1.00 61.62 90 LEU A CA 1
ATOM 746 C C . LEU A 1 90 ? -28.020 20.015 19.004 1.00 61.62 90 LEU A C 1
ATOM 748 O O . LEU A 1 90 ? -28.927 20.587 19.646 1.00 61.62 90 LEU A O 1
#

Secondary structure (DSSP, 8-state):
-TTSPPPB-TTSPBPEEEETTSSTTS-EEEE-HHHHHHTHHHH--S-TTS--SS-HHHHHHHHHHHHHHHHHHHHHHHHHHHHHHHHTT-

Foldseek 3Di:
DQQLFADADPVRHGFDWAFQQQAAPGDTDGHHPVCCVVCVVPRDPDDPVPDGNHDVVVVVVCSSVVVNVVVVVVVVVVVVVVVVVVVVVD

Sequence (90 aa):
MKTGRAPLDADNRPIELHHMLQIHDGPIAEVTNAFHNEYNSVIHINPNTMGSGIDRDIFDRWRPKYWQERAKIIEEKMKLKQQQFMENKL

Radius of gyration: 16.89 Å; chains: 1; bounding box: 45×29×38 Å